Protein AF-A0A858B9Y3-F1 (afdb_monomer)

Sequence (132 aa):
GQETDNDQQIGRKLWGLVVCHHTNPRFVPFPLRYACEFLMQVFGVQVNREVELAAQTTEKHILQTQTVLCDMLLRDAPVAIVTQSPNVMDLVKCDGAALYYRKNFWLLGVTPTEAQIKDITEWLLEYHGEST

Structure (mmCIF, N/CA/C/O backbone):
data_AF-A0A858B9Y3-F1
#
_entry.id   AF-A0A858B9Y3-F1
#
loop_
_atom_site.group_PDB
_atom_site.id
_atom_site.type_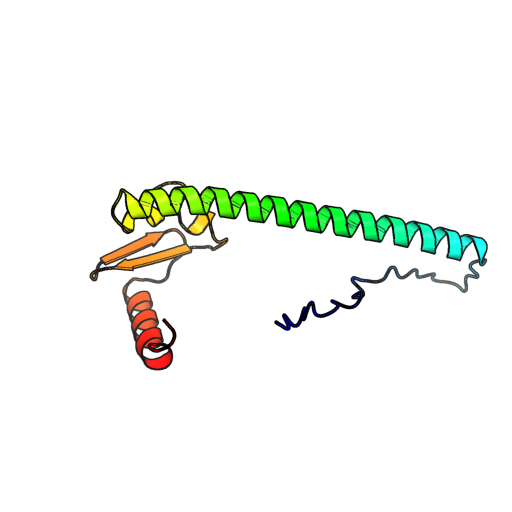symbol
_atom_site.label_atom_id
_atom_site.label_alt_id
_atom_site.label_comp_id
_atom_site.label_asym_id
_atom_site.label_entity_id
_atom_site.label_seq_id
_atom_site.pdbx_PDB_ins_code
_atom_site.Cartn_x
_atom_site.Cartn_y
_atom_site.Cartn_z
_atom_site.occupancy
_atom_site.B_iso_or_equiv
_atom_site.auth_seq_id
_atom_site.auth_comp_id
_atom_site.auth_asym_id
_atom_site.auth_atom_id
_atom_site.pdbx_PDB_model_num
ATOM 1 N N . GLY A 1 1 ? 31.929 -8.397 24.838 1.00 37.22 1 GLY A N 1
ATOM 2 C CA .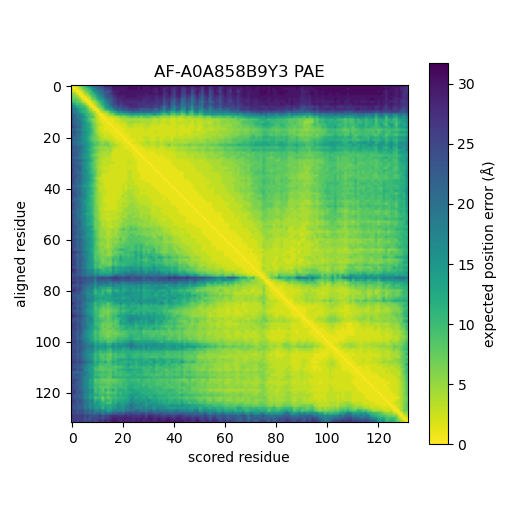 GLY A 1 1 ? 31.217 -7.432 23.989 1.00 37.22 1 GLY A CA 1
ATOM 3 C C . GLY A 1 1 ? 31.367 -7.883 22.563 1.00 37.22 1 GLY A C 1
ATOM 4 O O . GLY A 1 1 ? 32.445 -7.735 22.012 1.00 37.22 1 GLY A O 1
ATOM 5 N N . GLN A 1 2 ? 30.338 -8.526 22.029 1.00 34.31 2 GLN A N 1
ATOM 6 C CA . GLN A 1 2 ? 30.224 -8.890 20.621 1.00 34.31 2 GLN A CA 1
ATOM 7 C C . GLN A 1 2 ? 28.751 -8.672 20.289 1.00 34.31 2 GLN A C 1
ATOM 9 O O . GLN A 1 2 ? 27.923 -9.554 20.492 1.00 34.31 2 GLN A O 1
ATOM 14 N N . GLU A 1 3 ? 28.424 -7.441 19.909 1.00 36.06 3 GLU A N 1
ATOM 15 C CA . GLU A 1 3 ? 27.182 -7.160 19.200 1.00 36.06 3 GLU A CA 1
ATOM 16 C C . GLU A 1 3 ? 27.372 -7.716 17.793 1.00 36.06 3 GLU A C 1
ATOM 18 O O . GLU A 1 3 ? 28.194 -7.241 17.010 1.00 36.06 3 GLU A O 1
ATOM 23 N N . THR A 1 4 ? 26.687 -8.819 17.520 1.00 38.31 4 THR A N 1
ATOM 24 C CA . THR A 1 4 ? 26.479 -9.316 16.169 1.00 38.31 4 THR A CA 1
ATOM 25 C C . THR A 1 4 ? 25.584 -8.312 15.460 1.00 38.31 4 THR A C 1
ATOM 27 O O . THR A 1 4 ? 24.366 -8.338 15.635 1.00 38.31 4 THR A O 1
ATOM 30 N N . ASP A 1 5 ? 26.208 -7.419 14.701 1.00 39.22 5 ASP A N 1
ATOM 31 C CA . ASP A 1 5 ? 25.564 -6.625 13.664 1.00 39.22 5 ASP A CA 1
ATOM 32 C C . ASP A 1 5 ? 25.056 -7.598 12.592 1.00 39.22 5 ASP A C 1
ATOM 34 O O . ASP A 1 5 ? 25.776 -8.025 11.690 1.00 39.22 5 ASP A O 1
ATOM 38 N N . ASN A 1 6 ? 23.839 -8.091 12.811 1.00 40.75 6 ASN A N 1
ATOM 39 C CA . ASN A 1 6 ? 23.121 -8.972 11.905 1.00 40.75 6 ASN A CA 1
ATOM 40 C C . ASN A 1 6 ? 22.161 -8.126 11.064 1.00 40.75 6 ASN A C 1
ATOM 42 O O . ASN A 1 6 ? 20.983 -8.465 10.935 1.00 40.75 6 ASN A O 1
ATOM 46 N N . ASP A 1 7 ? 22.666 -7.023 10.506 1.00 44.84 7 ASP A N 1
ATOM 47 C CA . ASP A 1 7 ? 22.052 -6.366 9.362 1.00 44.84 7 ASP A CA 1
ATOM 48 C C . ASP A 1 7 ? 22.116 -7.361 8.200 1.00 44.84 7 ASP A C 1
ATOM 50 O O . ASP A 1 7 ? 23.083 -7.456 7.440 1.00 44.84 7 ASP A O 1
ATOM 54 N N . GLN A 1 8 ? 21.074 -8.193 8.117 1.00 47.94 8 GLN A N 1
ATOM 55 C CA . GLN A 1 8 ? 20.768 -8.990 6.946 1.00 47.94 8 GLN A CA 1
ATOM 56 C C . GLN A 1 8 ? 20.889 -8.067 5.745 1.00 47.94 8 GLN A C 1
ATOM 58 O O . GLN A 1 8 ? 20.058 -7.187 5.537 1.00 47.94 8 GLN A O 1
ATOM 63 N N . GLN A 1 9 ? 21.941 -8.277 4.963 1.00 49.47 9 GLN A N 1
ATOM 64 C CA . GLN A 1 9 ? 22.157 -7.631 3.688 1.00 49.47 9 GLN A CA 1
ATOM 65 C C . GLN A 1 9 ? 20.915 -7.905 2.836 1.00 49.47 9 GLN A C 1
ATOM 67 O O . GLN A 1 9 ? 20.788 -8.975 2.236 1.00 49.47 9 GLN A O 1
ATOM 72 N N . ILE A 1 10 ? 19.951 -6.977 2.844 1.00 61.69 10 ILE A N 1
ATOM 73 C CA . ILE A 1 10 ? 18.752 -7.043 2.014 1.00 61.69 10 ILE A CA 1
ATOM 74 C C . ILE A 1 10 ? 19.279 -6.953 0.588 1.00 61.69 10 ILE A C 1
ATOM 76 O O . ILE A 1 10 ? 19.562 -5.876 0.067 1.00 61.69 10 ILE A O 1
ATOM 80 N N . GLY A 1 11 ? 19.519 -8.119 -0.012 1.00 62.78 11 GLY A N 1
ATOM 81 C CA . GLY A 1 11 ? 20.065 -8.225 -1.351 1.00 62.78 11 GLY A CA 1
ATOM 82 C C . GLY A 1 11 ? 19.212 -7.408 -2.310 1.00 62.78 11 GLY A C 1
ATOM 83 O O . GLY A 1 11 ? 17.992 -7.333 -2.163 1.00 62.78 11 GLY A O 1
ATOM 84 N N . ARG A 1 12 ? 19.859 -6.778 -3.290 1.00 78.44 12 ARG A N 1
ATOM 85 C CA . ARG A 1 12 ? 19.190 -5.975 -4.314 1.00 78.44 12 ARG A CA 1
ATOM 86 C C . ARG A 1 12 ? 18.088 -6.819 -4.971 1.00 78.44 12 ARG A C 1
ATOM 88 O O . ARG A 1 12 ? 18.387 -7.767 -5.694 1.00 78.44 12 ARG A O 1
ATOM 95 N N . LYS A 1 13 ? 16.820 -6.503 -4.695 1.00 86.38 13 LYS A N 1
ATOM 96 C CA . LYS A 1 13 ? 15.666 -7.213 -5.265 1.00 86.38 13 LYS A CA 1
ATOM 97 C C . LYS A 1 13 ? 15.279 -6.587 -6.602 1.00 86.38 13 LYS A C 1
ATOM 99 O O . LYS A 1 13 ? 15.286 -5.367 -6.752 1.00 86.38 13 LYS A O 1
ATOM 104 N N . LEU A 1 14 ? 14.938 -7.428 -7.575 1.00 89.38 14 LEU A N 1
ATOM 105 C CA . LEU A 1 14 ? 14.369 -6.983 -8.844 1.00 89.38 14 LEU A CA 1
ATOM 106 C C . LEU A 1 14 ? 12.941 -6.479 -8.597 1.00 89.38 14 LEU A C 1
ATOM 108 O O . LEU A 1 14 ? 12.076 -7.270 -8.233 1.00 89.38 14 LEU A O 1
ATOM 112 N N . TRP A 1 15 ? 12.703 -5.181 -8.798 1.00 90.19 15 TRP A N 1
ATOM 113 C CA . TRP A 1 15 ? 11.365 -4.588 -8.673 1.00 90.19 15 TRP A CA 1
ATOM 114 C C . TRP A 1 15 ? 10.466 -4.928 -9.869 1.00 90.19 15 TRP A C 1
ATOM 116 O O . TRP A 1 15 ? 9.294 -5.249 -9.703 1.00 90.19 15 TRP A O 1
ATOM 126 N N . GLY A 1 16 ? 11.025 -4.892 -11.081 1.00 91.50 16 GLY A N 1
ATOM 127 C CA . GLY A 1 16 ? 10.290 -5.133 -12.317 1.00 91.50 16 GLY A CA 1
ATOM 128 C C . GLY A 1 16 ? 11.180 -5.041 -13.554 1.00 91.50 16 GLY A C 1
ATOM 129 O O . GLY A 1 16 ? 12.382 -4.792 -13.452 1.00 91.50 16 GLY A O 1
ATOM 130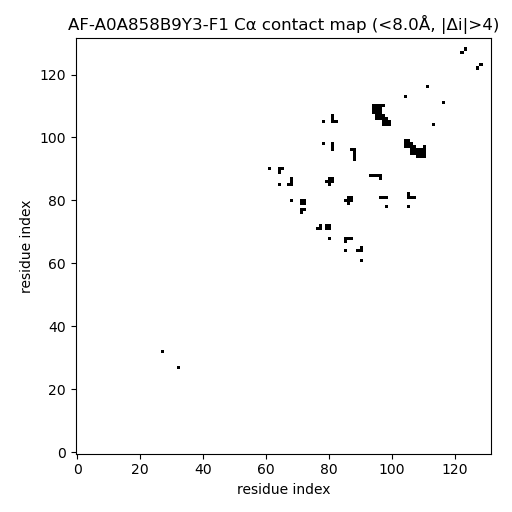 N N . LEU A 1 17 ? 10.582 -5.249 -14.729 1.00 94.56 17 LEU A N 1
ATOM 131 C CA . LEU A 1 17 ? 11.261 -5.231 -16.026 1.00 94.56 17 LEU A CA 1
ATOM 132 C C . LEU A 1 17 ? 10.549 -4.287 -16.995 1.00 94.56 17 LEU A C 1
ATOM 134 O O . LEU A 1 17 ? 9.322 -4.212 -17.010 1.00 94.56 17 LEU A O 1
ATOM 138 N N . VAL A 1 18 ? 11.325 -3.636 -17.862 1.00 94.56 18 VAL A N 1
ATOM 139 C CA . VAL A 1 18 ? 10.802 -2.964 -19.056 1.00 94.56 18 VAL A CA 1
ATOM 140 C C . VAL A 1 18 ? 11.038 -3.873 -20.252 1.00 94.56 18 VAL A C 1
ATOM 142 O O . VAL A 1 18 ? 12.179 -4.206 -20.573 1.00 94.56 18 VAL A O 1
ATOM 145 N N . VAL A 1 19 ? 9.950 -4.295 -20.895 1.00 95.81 19 VAL A N 1
AT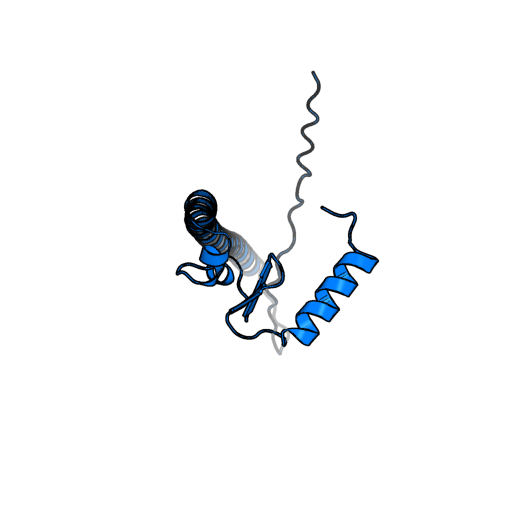OM 146 C CA . VAL A 1 19 ? 9.980 -5.251 -22.005 1.00 95.81 19 VAL A CA 1
ATOM 147 C C . VAL A 1 19 ? 9.483 -4.566 -23.272 1.00 95.81 19 VAL A C 1
ATOM 149 O O . VAL A 1 19 ? 8.371 -4.046 -23.320 1.00 95.81 19 VAL A O 1
ATOM 152 N N . CYS A 1 20 ? 10.317 -4.568 -24.310 1.00 95.31 20 CYS A N 1
ATOM 153 C CA . CYS A 1 20 ? 10.017 -3.934 -25.591 1.00 95.31 20 CYS A CA 1
ATOM 154 C C . CYS A 1 20 ? 9.687 -4.998 -26.642 1.00 95.31 20 CYS A C 1
ATOM 156 O O . CYS A 1 20 ? 10.464 -5.928 -26.847 1.00 95.31 20 CYS A O 1
ATOM 158 N N . HIS A 1 21 ? 8.555 -4.845 -27.330 1.00 96.50 21 HIS A N 1
ATOM 159 C CA . HIS A 1 21 ? 8.096 -5.765 -28.372 1.00 96.50 21 HIS A CA 1
ATOM 160 C C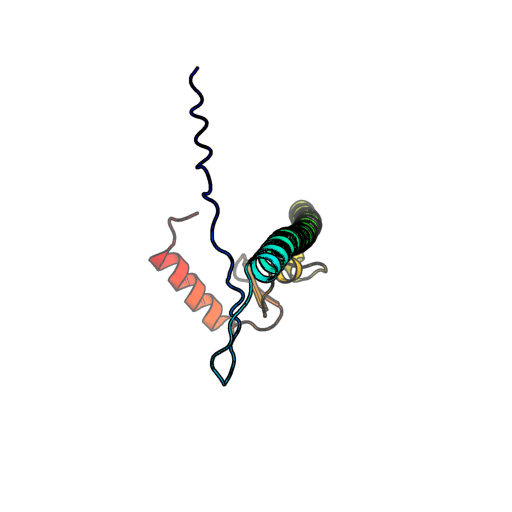 . HIS A 1 21 ? 8.061 -5.053 -29.728 1.00 96.50 21 HIS A C 1
ATOM 162 O O . HIS A 1 21 ? 7.789 -3.855 -29.810 1.00 96.50 21 HIS A O 1
ATOM 168 N N . HIS A 1 22 ? 8.323 -5.796 -30.804 1.00 97.38 22 HIS A N 1
ATOM 169 C CA . HIS A 1 22 ? 8.177 -5.311 -32.173 1.00 97.38 22 HIS A CA 1
ATOM 170 C C . HIS A 1 22 ? 7.542 -6.404 -33.036 1.00 97.38 22 HIS A C 1
ATOM 172 O O . HIS A 1 22 ? 7.902 -7.571 -32.913 1.00 97.38 22 HIS A O 1
ATOM 178 N N . THR A 1 23 ? 6.597 -6.036 -33.901 1.00 97.62 23 THR A N 1
ATOM 179 C CA . THR A 1 23 ? 5.825 -6.989 -34.723 1.00 97.62 23 THR A CA 1
ATOM 180 C C . THR A 1 23 ? 6.640 -7.638 -35.843 1.00 97.62 23 THR A C 1
ATOM 182 O O . THR A 1 23 ? 6.257 -8.685 -36.346 1.00 97.62 23 THR A O 1
ATOM 185 N N . ASN A 1 24 ? 7.781 -7.043 -36.200 1.00 97.56 24 ASN A N 1
ATOM 186 C CA . ASN A 1 24 ? 8.731 -7.543 -37.197 1.00 97.56 24 ASN A CA 1
ATOM 187 C C . ASN A 1 24 ? 10.142 -7.666 -36.594 1.00 97.56 24 ASN A C 1
ATOM 189 O O . ASN A 1 24 ? 10.433 -6.938 -35.636 1.00 97.56 24 ASN A O 1
ATOM 193 N N . PRO A 1 25 ? 11.047 -8.486 -37.171 1.00 97.19 25 PRO A N 1
ATOM 194 C CA . PRO A 1 25 ? 12.442 -8.551 -36.740 1.00 97.19 25 PRO A CA 1
ATOM 195 C C . PRO A 1 25 ? 13.075 -7.156 -36.679 1.00 97.19 25 PRO A C 1
ATOM 197 O O . PRO A 1 25 ? 13.064 -6.414 -37.662 1.00 97.19 25 PRO A O 1
ATOM 200 N N . ARG A 1 26 ? 13.609 -6.786 -35.511 1.00 97.06 26 ARG A N 1
ATOM 201 C CA . ARG A 1 26 ? 14.205 -5.468 -35.275 1.00 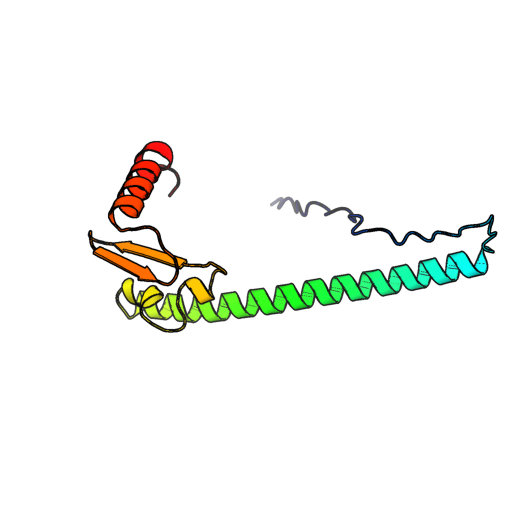97.06 26 ARG A CA 1
ATOM 202 C C . ARG A 1 26 ? 15.542 -5.603 -34.567 1.00 97.06 26 ARG A C 1
ATOM 204 O O . ARG A 1 26 ? 15.609 -6.050 -33.426 1.00 97.06 26 ARG A O 1
ATOM 211 N N . PHE A 1 27 ? 16.599 -5.160 -35.238 1.00 97.44 27 PHE A N 1
ATOM 212 C CA . PHE A 1 27 ? 17.916 -5.030 -34.631 1.00 97.44 27 PHE A CA 1
ATOM 213 C C . PHE A 1 27 ? 18.015 -3.714 -33.847 1.00 97.44 27 PHE A C 1
ATOM 215 O O . PHE A 1 27 ? 17.644 -2.655 -34.355 1.00 97.44 27 PHE A O 1
ATOM 222 N N . VAL A 1 28 ? 18.527 -3.776 -32.615 1.00 97.25 28 VAL A N 1
ATOM 223 C CA . VAL A 1 28 ? 18.763 -2.604 -31.759 1.00 97.25 28 VAL A CA 1
ATOM 224 C C . VAL A 1 28 ? 20.271 -2.476 -31.512 1.00 97.25 28 VAL A C 1
ATOM 226 O O . VAL A 1 28 ? 20.835 -3.298 -30.780 1.00 97.25 28 VAL A O 1
ATOM 229 N N . PRO A 1 29 ? 20.946 -1.470 -32.104 1.00 98.12 29 PRO A N 1
ATOM 230 C CA . PRO A 1 29 ? 22.381 -1.271 -31.928 1.00 98.12 29 PRO A CA 1
ATOM 231 C C . PRO A 1 29 ? 22.775 -1.100 -30.458 1.00 98.12 29 PRO A C 1
ATOM 233 O O . PRO A 1 29 ? 22.025 -0.536 -29.660 1.00 98.12 29 PRO A O 1
ATOM 236 N N . PHE A 1 30 ? 23.981 -1.549 -30.103 1.00 97.88 30 PHE A N 1
ATOM 237 C CA . PHE A 1 30 ? 24.492 -1.473 -28.731 1.00 97.88 30 PHE A CA 1
ATOM 238 C C . PHE A 1 30 ? 24.421 -0.065 -28.106 1.00 97.88 30 PHE A C 1
ATOM 240 O O . PHE A 1 30 ? 23.918 0.020 -26.987 1.00 97.88 30 PHE A O 1
ATOM 247 N N . PRO A 1 31 ? 24.804 1.035 -28.795 1.00 98.38 31 PRO A N 1
ATOM 248 C CA . PRO A 1 31 ? 24.719 2.372 -28.202 1.00 98.38 31 PRO A CA 1
ATOM 249 C C . PRO A 1 31 ? 23.307 2.740 -27.733 1.00 98.38 31 PRO A C 1
ATOM 251 O O . PRO A 1 31 ? 23.143 3.366 -26.690 1.00 98.38 31 PRO A O 1
ATOM 254 N N . LEU A 1 32 ? 22.279 2.295 -28.465 1.00 97.69 32 LEU A N 1
ATOM 255 C CA . LEU A 1 32 ? 20.890 2.544 -28.094 1.00 97.69 32 LEU A CA 1
ATOM 256 C C . LEU A 1 32 ? 20.468 1.695 -26.887 1.00 97.69 32 LEU A C 1
ATOM 258 O O . LEU A 1 32 ? 19.815 2.208 -25.986 1.00 97.69 32 LEU A O 1
ATOM 262 N N . ARG A 1 33 ? 20.888 0.422 -26.825 1.00 97.56 33 ARG A N 1
ATOM 263 C CA . ARG A 1 33 ? 20.633 -0.440 -25.655 1.00 97.56 33 ARG A CA 1
ATOM 264 C C . ARG A 1 33 ? 21.283 0.114 -24.386 1.00 97.56 33 ARG A C 1
ATOM 266 O O . ARG A 1 33 ? 20.647 0.102 -23.339 1.00 97.56 33 ARG A O 1
ATOM 273 N N . TYR A 1 34 ? 22.500 0.642 -24.498 1.00 97.56 34 TYR A N 1
ATOM 274 C CA . TYR A 1 34 ? 23.214 1.257 -23.379 1.00 97.56 34 TYR A CA 1
ATOM 275 C C . TYR A 1 34 ? 22.537 2.549 -22.899 1.00 97.56 34 TYR A C 1
ATOM 277 O O . TYR A 1 34 ? 22.358 2.753 -21.701 1.00 97.56 34 TYR A O 1
ATOM 285 N N . ALA A 1 35 ? 22.072 3.394 -23.825 1.00 98.00 35 ALA A N 1
ATOM 286 C CA . ALA A 1 35 ? 21.281 4.572 -23.470 1.00 98.00 35 ALA A CA 1
ATOM 287 C C . ALA A 1 35 ? 19.975 4.190 -22.746 1.00 98.00 35 ALA A C 1
ATOM 289 O O . ALA A 1 35 ? 19.613 4.821 -21.753 1.00 98.00 35 ALA A O 1
ATOM 290 N N . CYS A 1 36 ? 19.290 3.132 -23.201 1.00 97.38 36 CYS A N 1
ATOM 291 C CA . CYS A 1 36 ? 18.118 2.597 -22.509 1.00 97.38 36 CYS A CA 1
ATOM 292 C C . CYS A 1 36 ? 18.466 2.077 -21.109 1.00 97.38 36 CYS A C 1
ATOM 294 O O . CYS A 1 36 ? 17.733 2.366 -20.171 1.00 97.38 36 CYS A O 1
ATOM 296 N N . GLU A 1 37 ? 19.574 1.353 -20.944 1.00 96.12 37 GLU A N 1
ATOM 297 C CA . GLU A 1 37 ? 20.027 0.878 -19.632 1.00 96.12 37 GLU A CA 1
ATOM 298 C C . GLU A 1 37 ? 20.238 2.041 -18.657 1.00 96.12 37 GLU A C 1
ATOM 300 O O . GLU A 1 37 ? 19.699 2.017 -17.551 1.00 96.12 37 GLU A O 1
ATOM 305 N N . PHE A 1 38 ? 20.950 3.089 -19.080 1.00 96.62 38 PHE A N 1
ATOM 306 C CA . PHE A 1 38 ? 21.163 4.277 -18.254 1.00 96.62 38 PHE A CA 1
ATOM 307 C C . PHE A 1 38 ? 19.838 4.945 -17.862 1.00 96.62 38 PHE A C 1
ATOM 309 O O . PHE A 1 38 ? 19.618 5.262 -16.692 1.00 96.62 38 PHE A O 1
ATOM 316 N N . LEU A 1 39 ? 18.915 5.093 -18.817 1.00 96.94 39 LEU A N 1
ATOM 317 C CA . LEU A 1 39 ? 17.579 5.620 -18.542 1.00 96.94 39 LEU A CA 1
ATOM 318 C C . LEU A 1 39 ? 16.844 4.774 -17.489 1.00 96.94 39 LEU A C 1
ATOM 320 O O . LEU A 1 39 ? 16.214 5.330 -16.592 1.00 96.94 39 LEU A O 1
ATOM 324 N N . MET A 1 40 ? 16.943 3.444 -17.567 1.00 95.44 40 MET A N 1
ATOM 325 C CA . MET A 1 40 ? 16.310 2.537 -16.604 1.00 95.44 40 MET A CA 1
ATOM 326 C C . MET A 1 40 ? 16.942 2.618 -15.213 1.00 95.44 40 MET A C 1
ATOM 328 O O . MET A 1 40 ? 16.228 2.513 -14.217 1.00 95.44 40 MET A O 1
ATOM 332 N N . GLN A 1 41 ? 18.253 2.852 -15.119 1.00 93.56 41 GLN A N 1
ATOM 333 C CA . GLN A 1 41 ? 18.918 3.086 -13.835 1.00 93.56 41 GLN A CA 1
ATOM 334 C C . GLN A 1 41 ? 18.387 4.359 -13.165 1.00 93.56 41 GLN A C 1
ATOM 336 O O . GLN A 1 41 ? 18.007 4.319 -11.995 1.00 93.56 41 GLN A O 1
ATOM 341 N N . VAL A 1 42 ? 18.296 5.466 -13.911 1.00 95.88 42 VAL A N 1
ATOM 342 C CA . VAL A 1 42 ? 17.742 6.733 -13.402 1.00 95.88 42 VAL A CA 1
ATOM 343 C C . VAL A 1 42 ? 16.271 6.569 -13.017 1.00 95.88 42 VAL A C 1
ATOM 345 O O . VAL A 1 42 ? 15.864 7.016 -11.947 1.00 95.88 42 VAL A O 1
ATOM 348 N N . PHE A 1 43 ? 15.484 5.888 -13.851 1.00 94.19 43 PHE A N 1
ATOM 349 C CA . PHE A 1 43 ? 14.083 5.591 -13.563 1.00 94.19 43 PHE A CA 1
ATOM 350 C C . PHE A 1 43 ? 13.920 4.807 -12.253 1.00 94.19 43 PHE A C 1
ATOM 352 O O . PHE A 1 43 ? 13.114 5.196 -11.413 1.00 94.19 43 PHE A O 1
ATOM 359 N N . GLY A 1 44 ? 14.724 3.761 -12.036 1.00 93.38 44 GLY A N 1
ATOM 360 C CA . GLY A 1 44 ? 14.683 2.972 -10.804 1.00 93.38 44 GLY A CA 1
ATOM 361 C C . GLY A 1 44 ? 14.967 3.800 -9.547 1.00 93.38 44 GLY A C 1
ATOM 362 O O . GLY A 1 44 ? 14.293 3.626 -8.536 1.00 93.38 44 GLY A O 1
ATOM 363 N N . VAL A 1 45 ? 15.910 4.748 -9.618 1.00 93.50 45 VAL A N 1
ATOM 364 C CA . VAL A 1 45 ? 16.184 5.680 -8.509 1.00 93.50 45 VAL A CA 1
ATOM 365 C C . VAL A 1 45 ? 14.976 6.571 -8.222 1.00 93.50 45 VAL A C 1
ATOM 367 O O . VAL A 1 45 ? 14.620 6.750 -7.060 1.00 93.50 45 VAL A O 1
ATOM 370 N N . GLN A 1 46 ? 14.326 7.109 -9.258 1.00 95.06 46 GLN A N 1
ATOM 371 C CA . GLN A 1 46 ? 13.147 7.962 -9.074 1.00 95.06 46 GLN A CA 1
ATOM 372 C C . GLN A 1 46 ? 11.964 7.185 -8.489 1.00 95.06 46 GLN A C 1
ATOM 374 O O . GLN A 1 46 ? 11.327 7.667 -7.561 1.00 95.06 46 GLN A O 1
ATOM 379 N N . VAL A 1 47 ? 11.708 5.963 -8.966 1.00 94.00 47 VAL A N 1
ATOM 380 C CA . VAL A 1 47 ? 10.654 5.101 -8.407 1.00 94.00 47 VAL A CA 1
ATOM 381 C C . VAL A 1 47 ? 10.909 4.810 -6.930 1.00 94.00 47 VAL A C 1
ATOM 383 O O . VAL A 1 47 ? 9.998 4.968 -6.123 1.00 94.00 47 VAL A O 1
ATOM 386 N N . ASN A 1 48 ? 12.138 4.438 -6.558 1.00 92.38 48 ASN A N 1
ATOM 387 C CA . ASN A 1 48 ? 12.478 4.198 -5.153 1.00 92.38 48 ASN A CA 1
ATOM 388 C C . ASN A 1 48 ? 12.229 5.440 -4.294 1.00 92.38 48 ASN A C 1
ATOM 390 O O . ASN A 1 48 ? 11.616 5.332 -3.237 1.00 92.38 48 ASN A O 1
ATOM 394 N N . ARG A 1 49 ? 12.628 6.622 -4.778 1.00 93.88 49 ARG A N 1
ATOM 395 C CA . ARG A 1 49 ? 12.393 7.885 -4.075 1.00 93.88 49 ARG A CA 1
ATOM 396 C C . ARG A 1 49 ? 10.905 8.159 -3.859 1.00 93.88 49 ARG A C 1
ATOM 398 O O . ARG A 1 49 ? 10.519 8.547 -2.764 1.00 93.88 49 ARG A O 1
ATOM 405 N N . GLU A 1 50 ? 10.073 7.970 -4.879 1.00 95.38 50 GLU A N 1
ATOM 406 C CA . GLU A 1 50 ? 8.622 8.162 -4.758 1.00 95.38 50 GLU A CA 1
ATOM 407 C C . GLU A 1 50 ? 8.000 7.176 -3.757 1.00 95.38 50 GLU A C 1
ATOM 409 O O . GLU A 1 50 ? 7.175 7.564 -2.930 1.00 95.38 50 GLU A O 1
ATOM 414 N N . VAL A 1 51 ? 8.438 5.912 -3.775 1.00 93.50 51 VAL A N 1
ATOM 415 C CA . VAL A 1 51 ? 7.994 4.894 -2.809 1.00 93.50 51 VAL A CA 1
ATOM 416 C C . VAL A 1 51 ? 8.403 5.271 -1.381 1.00 93.50 51 VAL A C 1
ATOM 418 O O . VAL A 1 51 ? 7.575 5.204 -0.473 1.00 93.50 51 VAL A O 1
ATOM 421 N N . GLU A 1 52 ? 9.645 5.711 -1.176 1.00 94.75 52 GLU A N 1
ATOM 422 C CA . GLU A 1 52 ? 10.147 6.168 0.125 1.00 94.75 52 GLU A CA 1
ATOM 423 C C . GLU A 1 52 ? 9.392 7.404 0.631 1.00 94.75 52 GLU A C 1
ATOM 425 O O . GLU A 1 52 ? 8.994 7.449 1.794 1.00 94.75 52 GLU A O 1
ATOM 430 N N . LEU A 1 53 ? 9.125 8.386 -0.234 1.00 96.38 53 LEU A N 1
ATOM 431 C CA . LEU A 1 53 ? 8.353 9.581 0.125 1.00 96.38 53 LEU A CA 1
ATOM 432 C C . LEU A 1 53 ? 6.904 9.241 0.502 1.00 96.38 53 LEU A C 1
ATOM 434 O O . LEU A 1 53 ? 6.365 9.796 1.467 1.00 96.38 53 LEU A O 1
ATOM 438 N N . ALA A 1 54 ? 6.269 8.316 -0.221 1.00 95.12 54 ALA A N 1
ATOM 439 C CA . ALA A 1 54 ? 4.929 7.837 0.105 1.00 95.12 54 ALA A CA 1
ATOM 440 C C . ALA A 1 54 ? 4.902 7.100 1.457 1.00 95.12 54 ALA A C 1
ATOM 442 O O . ALA A 1 54 ? 3.992 7.321 2.266 1.00 95.12 54 ALA A O 1
ATOM 443 N N . ALA A 1 55 ? 5.918 6.274 1.730 1.00 94.44 55 ALA A N 1
ATOM 444 C CA . ALA A 1 55 ? 6.080 5.592 3.011 1.00 94.44 55 ALA A CA 1
ATOM 445 C C . ALA A 1 55 ? 6.290 6.594 4.156 1.00 94.44 55 ALA A C 1
ATOM 447 O O . ALA A 1 55 ? 5.553 6.548 5.137 1.00 94.44 55 ALA A O 1
ATOM 448 N N . GLN A 1 56 ? 7.194 7.564 3.988 1.00 95.38 56 GLN A N 1
ATOM 449 C CA . GLN A 1 56 ? 7.462 8.613 4.976 1.00 95.38 56 GLN A CA 1
ATOM 450 C C . GLN A 1 56 ? 6.214 9.452 5.281 1.00 95.38 56 GLN A C 1
ATOM 452 O O . GLN A 1 56 ? 5.941 9.785 6.434 1.00 95.38 56 GLN A O 1
ATOM 457 N N . THR A 1 57 ? 5.433 9.798 4.255 1.00 93.69 57 THR A N 1
ATOM 458 C CA . THR A 1 57 ? 4.181 10.550 4.432 1.00 93.69 57 THR A CA 1
ATOM 459 C C . THR A 1 57 ? 3.172 9.748 5.250 1.00 93.69 57 THR A C 1
ATOM 461 O O . THR A 1 57 ? 2.537 10.289 6.157 1.00 93.69 57 THR A O 1
ATOM 464 N N . THR A 1 58 ? 3.060 8.451 4.962 1.00 91.81 58 THR A N 1
ATOM 465 C CA . THR A 1 58 ? 2.179 7.531 5.691 1.00 91.81 58 THR A CA 1
ATOM 466 C C . THR A 1 58 ? 2.630 7.365 7.142 1.00 91.81 58 THR A C 1
ATOM 468 O O . THR A 1 58 ? 1.815 7.494 8.050 1.00 91.81 58 THR A O 1
ATOM 471 N N . GLU A 1 59 ? 3.924 7.153 7.382 1.00 93.62 59 GLU A N 1
ATOM 472 C CA . GLU A 1 59 ? 4.502 7.023 8.723 1.00 93.62 59 GLU A CA 1
ATOM 473 C C . GLU A 1 59 ? 4.288 8.291 9.556 1.00 93.62 59 GLU A C 1
ATOM 475 O O . GLU A 1 59 ? 3.835 8.222 10.697 1.00 93.62 59 GLU A O 1
ATOM 480 N N . LYS A 1 60 ? 4.523 9.469 8.967 1.00 93.19 60 LYS A N 1
ATOM 481 C CA . LYS A 1 60 ? 4.272 10.749 9.636 1.00 93.19 60 LYS A CA 1
ATOM 482 C C . LYS A 1 60 ? 2.802 10.907 10.023 1.00 93.19 60 LYS A C 1
ATOM 484 O O . LYS A 1 60 ? 2.523 11.359 11.132 1.00 93.19 60 LYS A O 1
ATOM 489 N N . HIS A 1 61 ? 1.880 10.546 9.131 1.00 90.62 61 HIS A N 1
ATOM 490 C CA . HIS A 1 61 ? 0.447 10.574 9.423 1.00 90.62 61 HIS A CA 1
ATOM 491 C C . HIS A 1 61 ? 0.098 9.633 10.585 1.00 90.62 61 HIS A C 1
ATOM 493 O O . HIS A 1 61 ? -0.559 10.051 11.535 1.00 90.62 61 HIS A O 1
ATOM 499 N N . ILE A 1 62 ? 0.603 8.395 10.554 1.00 92.62 62 ILE A N 1
ATOM 500 C CA . ILE A 1 62 ? 0.414 7.405 11.623 1.00 92.62 62 ILE A CA 1
ATOM 501 C C . ILE A 1 62 ? 0.925 7.944 12.963 1.00 92.62 62 ILE A C 1
ATOM 503 O O . ILE A 1 62 ? 0.181 7.924 13.939 1.00 92.62 62 ILE A O 1
ATOM 507 N N . LEU A 1 63 ? 2.149 8.480 13.016 1.00 93.44 63 LEU A N 1
ATOM 508 C CA . LEU A 1 63 ? 2.738 9.021 14.246 1.00 93.44 63 LEU A CA 1
ATOM 509 C C . LEU A 1 63 ? 1.931 10.198 14.812 1.00 93.44 63 LEU A C 1
ATOM 511 O O . LEU A 1 63 ? 1.741 10.296 16.027 1.00 93.44 63 LEU A O 1
ATOM 515 N N . GLN A 1 64 ? 1.436 11.087 13.946 1.00 92.06 64 GLN A N 1
ATOM 516 C CA . GLN A 1 64 ? 0.592 12.212 14.355 1.00 92.06 64 GLN A CA 1
ATOM 517 C C . GLN A 1 64 ? -0.733 11.727 14.950 1.00 92.06 64 GLN A C 1
ATOM 519 O O . GLN A 1 64 ? -1.082 12.129 16.061 1.00 92.06 64 GLN A O 1
ATOM 524 N N . THR A 1 65 ? -1.431 10.825 14.258 1.00 91.38 65 THR A N 1
ATOM 525 C CA . THR A 1 65 ? -2.696 10.255 14.736 1.00 91.38 65 THR A CA 1
ATOM 526 C C . THR A 1 65 ? -2.494 9.463 16.026 1.00 91.38 65 THR A C 1
ATOM 528 O O . THR A 1 65 ? -3.232 9.666 16.987 1.00 91.38 65 THR A O 1
ATOM 531 N N . GLN A 1 66 ? -1.456 8.626 16.105 1.00 90.81 66 GLN A N 1
ATOM 532 C CA . GLN A 1 66 ? -1.133 7.855 17.304 1.00 90.81 66 GLN A CA 1
ATOM 533 C C . GLN A 1 66 ? -0.865 8.764 18.507 1.00 90.81 66 GLN A C 1
ATOM 535 O O . GLN A 1 66 ? -1.361 8.484 19.593 1.00 90.81 66 GLN A O 1
ATOM 540 N N . THR A 1 67 ? -0.140 9.871 18.322 1.00 91.56 67 THR A N 1
ATOM 541 C CA . THR A 1 67 ? 0.121 10.836 19.403 1.00 91.56 67 THR A CA 1
ATOM 542 C C . THR A 1 67 ? -1.182 11.395 19.977 1.00 91.56 67 THR A C 1
ATOM 544 O O . THR A 1 67 ? -1.348 11.441 21.195 1.00 91.56 67 THR A O 1
ATOM 547 N N . VAL A 1 68 ? -2.126 11.774 19.110 1.00 88.00 68 VAL A N 1
ATOM 548 C CA . VAL A 1 68 ? -3.436 12.294 19.528 1.00 88.00 68 VAL A CA 1
ATOM 549 C C . VAL A 1 68 ? -4.263 11.215 20.229 1.00 88.00 68 VAL A C 1
ATOM 551 O O . VAL A 1 68 ? -4.799 11.464 21.306 1.00 88.00 68 VAL A O 1
ATOM 554 N N . LEU A 1 69 ? -4.324 10.002 19.672 1.00 87.12 69 LEU A N 1
ATOM 555 C CA . LEU A 1 69 ? -5.074 8.893 20.269 1.00 87.12 69 LEU A CA 1
ATOM 556 C C . LEU A 1 69 ? -4.488 8.455 21.621 1.00 87.12 69 LEU A C 1
ATOM 558 O O . LEU A 1 69 ? -5.241 8.157 22.545 1.00 87.12 69 LEU A O 1
ATOM 562 N N . CYS A 1 70 ? -3.161 8.451 21.773 1.00 88.38 70 CYS A N 1
ATOM 563 C CA . CYS A 1 70 ? -2.506 8.189 23.054 1.00 88.38 70 CYS A CA 1
ATOM 564 C C . CYS A 1 70 ? -2.845 9.264 24.095 1.00 88.38 70 CYS A C 1
ATOM 566 O O . CYS A 1 70 ? -3.117 8.920 25.242 1.00 88.38 70 CYS A O 1
ATOM 568 N N . ASP A 1 71 ? -2.876 10.545 23.713 1.00 88.19 71 ASP A N 1
ATOM 569 C CA . ASP A 1 71 ? -3.286 11.625 24.620 1.00 88.19 71 ASP A CA 1
ATOM 570 C C . ASP A 1 71 ? -4.760 11.480 25.041 1.00 88.19 71 ASP A C 1
ATOM 572 O O . ASP A 1 71 ? -5.067 11.585 26.229 1.00 88.19 71 ASP A O 1
ATOM 576 N N . MET A 1 72 ? -5.653 11.129 24.105 1.00 87.06 72 MET A N 1
ATOM 577 C CA . MET A 1 72 ? -7.061 10.817 24.398 1.00 87.06 72 MET A CA 1
ATOM 578 C C . MET A 1 72 ? -7.194 9.637 25.367 1.00 87.06 72 MET A C 1
ATOM 580 O O . MET A 1 72 ? -7.960 9.714 26.318 1.00 87.06 72 MET A O 1
ATOM 584 N N . LEU A 1 73 ? -6.432 8.555 25.182 1.00 83.25 73 LEU A N 1
ATOM 585 C CA . LEU A 1 73 ? -6.459 7.400 26.090 1.00 83.25 73 LEU A CA 1
ATOM 586 C C . LEU A 1 73 ? -5.962 7.724 27.503 1.00 83.25 73 LEU A C 1
ATOM 588 O O . LEU A 1 73 ? -6.409 7.100 28.463 1.00 83.25 73 LEU A O 1
ATOM 592 N N . LEU A 1 74 ? -5.010 8.651 27.629 1.00 84.62 74 LEU A N 1
ATOM 593 C CA . LEU A 1 74 ? -4.428 9.034 28.915 1.00 84.62 74 LEU A CA 1
ATOM 594 C C . LEU A 1 74 ? -5.291 10.045 29.680 1.00 84.62 74 LEU A C 1
ATOM 596 O O . LEU A 1 74 ? -5.252 10.057 30.911 1.00 84.62 74 LEU A O 1
ATOM 600 N N . ARG A 1 75 ? -6.033 10.906 28.974 1.00 79.81 75 ARG A N 1
ATOM 601 C CA . ARG A 1 75 ? -6.838 11.984 29.576 1.00 79.81 75 ARG A CA 1
ATOM 602 C C . ARG A 1 75 ? -8.326 11.659 29.675 1.00 79.81 75 ARG A C 1
ATOM 604 O O . ARG A 1 75 ? -8.953 12.054 30.656 1.00 79.81 75 ARG A O 1
ATOM 611 N N . ASP A 1 76 ? -8.865 10.940 28.696 1.00 69.56 76 ASP A N 1
ATOM 612 C CA . ASP A 1 76 ? -10.278 10.579 28.587 1.00 69.56 76 ASP A CA 1
ATOM 613 C C . ASP A 1 76 ? -10.499 9.071 28.814 1.00 69.56 76 ASP A C 1
ATOM 615 O O . ASP A 1 76 ? -9.588 8.288 29.079 1.00 69.56 76 ASP A O 1
ATOM 619 N N . ALA A 1 77 ? -11.757 8.635 28.733 1.00 75.00 77 ALA A N 1
ATOM 620 C CA . ALA A 1 77 ? -12.096 7.218 28.767 1.00 75.00 77 ALA A CA 1
ATOM 621 C C . ALA A 1 77 ? -11.735 6.522 27.432 1.00 75.00 77 ALA A C 1
ATOM 623 O O . ALA A 1 77 ? -11.827 7.154 26.379 1.00 75.00 77 ALA A O 1
ATOM 624 N N . PRO A 1 78 ? -11.458 5.198 27.428 1.00 76.75 78 PRO A N 1
ATOM 625 C CA . PRO A 1 78 ? -11.079 4.430 26.230 1.00 76.75 78 PRO A CA 1
ATOM 626 C C . PRO A 1 78 ? -12.037 4.549 25.041 1.00 76.75 78 PRO A C 1
ATOM 628 O O . PRO A 1 78 ? -11.661 4.280 23.911 1.00 76.75 78 PRO A O 1
ATOM 631 N N . VAL A 1 79 ? -13.277 4.961 25.294 1.00 84.69 79 VAL A N 1
ATOM 632 C CA . VAL A 1 79 ? -14.292 5.249 24.279 1.00 84.69 79 VAL A CA 1
ATOM 633 C C . VAL A 1 79 ? -13.903 6.395 23.333 1.00 84.69 79 VAL A C 1
ATOM 635 O O . VAL A 1 79 ? -14.317 6.392 22.175 1.00 84.69 79 VAL A O 1
ATOM 638 N N . ALA A 1 80 ? -13.082 7.348 23.792 1.00 84.25 80 ALA A N 1
ATOM 639 C CA . ALA A 1 80 ? -12.742 8.560 23.050 1.00 84.25 80 ALA A CA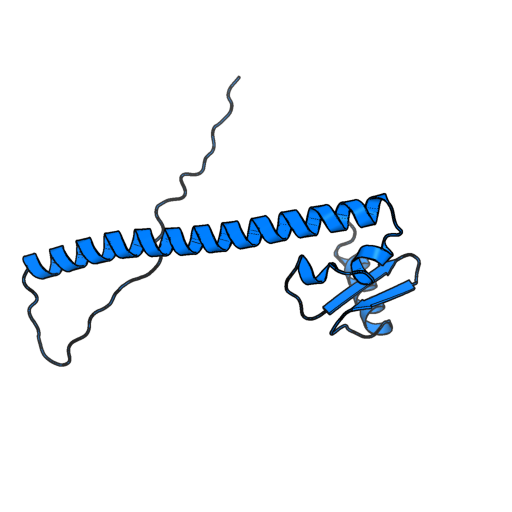 1
ATOM 640 C C . ALA A 1 80 ? -12.100 8.266 21.686 1.00 84.25 80 ALA A C 1
ATOM 642 O O . ALA A 1 80 ? -12.431 8.937 20.713 1.00 84.25 80 ALA A O 1
ATOM 643 N N . ILE A 1 81 ? -11.292 7.203 21.583 1.00 86.69 81 ILE A N 1
ATOM 644 C CA . ILE A 1 81 ? -10.618 6.800 20.333 1.00 86.69 81 ILE A CA 1
ATOM 645 C C . ILE A 1 81 ? -11.580 6.337 19.230 1.00 86.69 81 ILE A C 1
ATOM 647 O O . ILE A 1 81 ? -11.165 6.186 18.084 1.00 86.69 81 ILE A O 1
ATOM 651 N N . VAL A 1 82 ? -12.839 6.051 19.576 1.00 87.75 82 VAL A N 1
ATOM 652 C CA . VAL A 1 82 ? -13.892 5.660 18.626 1.00 87.75 82 VAL A CA 1
ATOM 653 C C . VAL A 1 82 ? -14.890 6.796 18.423 1.00 87.75 82 VAL A C 1
ATOM 655 O O . VAL A 1 82 ? -15.409 6.966 17.326 1.00 87.75 82 VAL A O 1
ATOM 658 N N . THR A 1 83 ? -15.176 7.580 19.465 1.00 84.94 83 THR A N 1
ATOM 659 C CA . THR A 1 83 ? -16.236 8.599 19.419 1.00 84.94 83 THR A CA 1
ATOM 660 C C . THR A 1 83 ? -15.771 9.995 19.012 1.00 84.94 83 THR A C 1
ATOM 662 O O . THR A 1 83 ? -16.614 10.820 18.667 1.00 84.94 83 THR A O 1
ATOM 665 N N . GLN A 1 84 ? -14.475 10.302 19.105 1.00 85.75 84 GLN A N 1
ATOM 666 C CA . GLN A 1 84 ? -13.918 11.615 18.755 1.00 85.75 84 GLN A CA 1
ATOM 667 C C . GLN A 1 84 ? -13.213 11.589 17.389 1.00 85.75 84 GLN A C 1
ATOM 669 O O . GLN A 1 84 ? -13.113 10.547 16.756 1.00 85.75 84 GLN A O 1
ATOM 674 N N . SER A 1 85 ? -12.755 12.746 16.905 1.00 84.81 85 SER A N 1
ATOM 675 C CA . SER A 1 85 ? -11.979 12.869 15.665 1.00 84.81 85 SER A CA 1
ATOM 676 C C . SER A 1 85 ? -10.633 13.532 15.976 1.00 84.81 85 SER A C 1
ATOM 678 O O . SER A 1 85 ? -10.641 14.590 16.612 1.00 84.81 85 SER A O 1
ATOM 680 N N . PRO A 1 86 ? -9.494 12.996 15.501 1.00 87.56 86 PRO A N 1
ATOM 681 C CA . PRO A 1 86 ? -9.342 11.737 14.758 1.00 87.56 86 PRO A CA 1
ATOM 682 C C . PRO A 1 86 ? -9.670 10.496 15.612 1.00 87.56 86 PRO A C 1
ATOM 684 O O . PRO A 1 86 ? -9.565 10.543 16.835 1.00 87.56 86 PRO A O 1
ATOM 687 N N . ASN A 1 87 ? -10.071 9.400 14.968 1.00 90.44 87 ASN A N 1
ATOM 688 C CA . ASN A 1 87 ? -10.394 8.110 15.590 1.00 90.44 87 ASN A CA 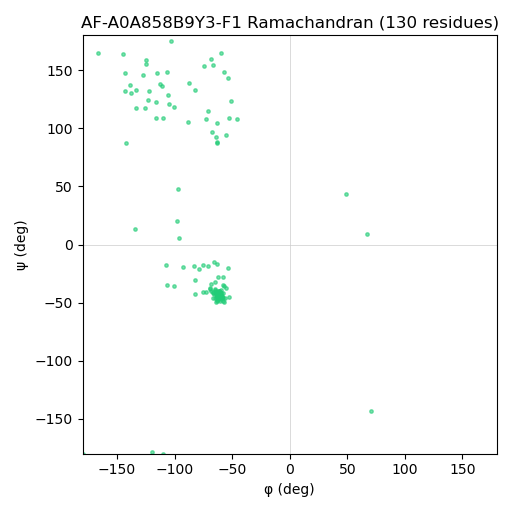1
ATOM 689 C C . ASN A 1 87 ? -9.487 6.979 15.074 1.00 90.44 87 ASN A C 1
ATOM 691 O O . ASN A 1 87 ? -8.598 7.167 14.245 1.00 90.44 87 ASN A O 1
ATOM 695 N N . VAL A 1 88 ? -9.724 5.763 15.566 1.00 90.19 88 VAL A N 1
ATOM 696 C CA . VAL A 1 88 ? -8.970 4.558 15.192 1.00 90.19 88 VAL A CA 1
ATOM 697 C C . VAL A 1 88 ? -8.988 4.236 13.686 1.00 90.19 88 VAL A C 1
ATOM 699 O O . VAL A 1 88 ? -8.012 3.680 13.183 1.00 90.19 88 VAL A O 1
ATOM 702 N N . MET A 1 89 ? -10.031 4.617 12.939 1.00 91.94 89 MET A N 1
ATOM 703 C CA . MET A 1 89 ? -10.082 4.428 11.479 1.00 91.94 89 MET A CA 1
ATOM 704 C C . MET A 1 89 ? -9.193 5.427 10.721 1.00 91.94 89 MET A C 1
ATOM 706 O O . MET A 1 89 ? -8.840 5.185 9.569 1.00 91.94 89 MET A O 1
ATOM 710 N N . ASP A 1 90 ? -8.780 6.529 11.357 1.00 90.31 90 ASP A N 1
ATOM 711 C CA . ASP A 1 90 ? -7.763 7.435 10.806 1.00 90.31 90 ASP A CA 1
ATOM 712 C C . ASP A 1 90 ? -6.342 6.877 11.004 1.00 90.31 90 ASP A C 1
ATOM 714 O O . ASP A 1 90 ? -5.407 7.259 10.298 1.00 90.31 90 ASP A O 1
ATOM 718 N N . LEU A 1 91 ? -6.159 5.962 11.964 1.00 88.00 91 LEU A N 1
ATOM 719 C CA . LEU A 1 91 ? -4.884 5.282 12.203 1.00 88.00 91 LEU A CA 1
ATOM 720 C C . LEU A 1 91 ? -4.692 4.097 11.248 1.00 88.00 91 LEU A C 1
ATOM 722 O O . LEU A 1 91 ? -3.603 3.904 10.708 1.00 88.00 91 LEU A O 1
ATOM 726 N N . VAL A 1 92 ? -5.748 3.309 11.038 1.00 89.31 92 VAL A N 1
ATOM 727 C CA . VAL A 1 92 ? -5.738 2.119 10.182 1.00 89.31 92 VAL A CA 1
ATOM 728 C C . VAL A 1 92 ? -6.803 2.271 9.110 1.00 89.31 92 VAL A C 1
ATOM 730 O O . VAL A 1 92 ? -7.977 2.426 9.424 1.00 89.31 92 VAL A O 1
ATOM 733 N N . LYS A 1 93 ? -6.412 2.155 7.835 1.00 87.25 93 LYS A N 1
ATOM 734 C CA . LYS A 1 93 ? -7.374 2.137 6.727 1.00 87.25 93 LYS A CA 1
ATOM 735 C C . LYS A 1 93 ? -8.277 0.909 6.843 1.00 87.25 93 LYS A C 1
ATOM 737 O O . LYS A 1 93 ? -7.852 -0.200 6.524 1.00 87.25 93 LYS A O 1
ATOM 742 N N . CYS A 1 94 ? -9.514 1.119 7.267 1.00 93.12 94 CYS A N 1
ATOM 743 C CA . CYS A 1 94 ? -10.547 0.096 7.339 1.00 93.12 94 CYS A CA 1
ATOM 744 C C . CYS A 1 94 ? -11.924 0.682 7.011 1.00 93.12 94 CYS A C 1
ATOM 746 O O . CYS A 1 94 ? -12.118 1.897 7.032 1.00 93.12 94 CYS A O 1
ATOM 748 N N . ASP A 1 95 ? -12.880 -0.199 6.716 1.00 94.69 95 ASP A N 1
ATOM 749 C CA . ASP A 1 95 ? -14.272 0.185 6.448 1.00 94.69 95 ASP A CA 1
ATOM 750 C C . ASP A 1 95 ? -15.089 0.373 7.736 1.00 94.69 95 ASP A C 1
ATOM 752 O O . ASP A 1 95 ? -16.134 1.026 7.725 1.00 94.69 95 ASP A O 1
ATOM 756 N N . GLY A 1 96 ? -14.611 -0.168 8.859 1.00 93.81 96 GLY A N 1
ATOM 757 C CA . GLY A 1 96 ? -15.224 -0.004 10.170 1.00 93.81 96 GLY A CA 1
ATOM 758 C C . GLY A 1 96 ? -14.326 -0.449 11.320 1.00 93.81 96 GLY A C 1
ATOM 759 O O . GLY A 1 96 ? -13.321 -1.140 11.131 1.00 93.81 96 GLY A O 1
ATOM 760 N N . ALA A 1 97 ? -14.704 -0.043 12.527 1.00 93.81 97 ALA A N 1
ATOM 761 C CA . ALA A 1 97 ? -14.050 -0.388 13.779 1.00 93.81 97 ALA A CA 1
ATOM 762 C C . ALA A 1 97 ? -15.087 -0.592 14.892 1.00 93.81 97 ALA A C 1
ATOM 764 O O . ALA A 1 97 ? -16.122 0.073 14.929 1.00 93.81 97 ALA A O 1
ATOM 765 N N . ALA A 1 98 ? -14.797 -1.501 15.822 1.00 93.12 98 ALA A N 1
ATOM 766 C CA . ALA A 1 98 ? -15.635 -1.752 16.986 1.00 93.12 98 ALA A CA 1
ATOM 767 C C . ALA A 1 98 ? -14.784 -1.816 18.258 1.00 93.12 98 ALA A C 1
ATOM 769 O O . ALA A 1 98 ? -13.772 -2.515 18.299 1.00 93.12 98 ALA A O 1
ATOM 770 N N . LEU A 1 99 ? -15.217 -1.119 19.309 1.00 91.75 99 LEU A N 1
ATOM 771 C CA . LEU A 1 99 ? -14.681 -1.254 20.660 1.00 91.75 99 LEU A CA 1
ATOM 772 C C . LEU A 1 99 ? -15.686 -2.036 21.504 1.00 91.75 99 LEU A C 1
ATOM 774 O O . LEU A 1 99 ? -16.826 -1.606 21.675 1.00 91.75 99 LEU A O 1
ATOM 778 N N . TYR A 1 100 ? -15.248 -3.167 22.054 1.00 90.38 100 TYR A N 1
ATOM 779 C CA . TYR A 1 100 ? -15.991 -3.914 23.062 1.00 90.38 100 TYR A CA 1
ATOM 780 C C . TYR A 1 100 ? -15.277 -3.790 24.405 1.00 90.38 100 TYR A C 1
ATOM 782 O O . TYR A 1 100 ? -14.191 -4.332 24.604 1.00 90.38 100 TYR A O 1
ATOM 790 N N . TYR A 1 101 ? -15.870 -3.046 25.336 1.00 87.50 101 TYR A N 1
ATOM 791 C CA . TYR A 1 101 ? -15.269 -2.800 26.646 1.00 87.50 101 TYR A CA 1
ATOM 792 C C . TYR A 1 101 ? -16.337 -2.763 27.736 1.00 87.50 101 TYR A C 1
ATOM 794 O O . TYR A 1 101 ? -17.368 -2.108 27.601 1.00 87.50 101 TYR A O 1
ATOM 802 N N . ARG A 1 102 ? -16.101 -3.490 28.838 1.00 86.38 102 ARG A N 1
ATOM 803 C CA . ARG A 1 102 ? -17.032 -3.605 29.981 1.00 86.38 102 ARG A CA 1
ATOM 804 C C . ARG A 1 102 ? -18.477 -3.941 29.569 1.00 86.38 102 ARG A C 1
ATOM 806 O O . ARG A 1 102 ? -19.419 -3.378 30.117 1.00 86.38 102 ARG A O 1
ATOM 813 N N . LYS A 1 103 ? -18.640 -4.887 28.636 1.00 86.06 103 LYS A N 1
ATOM 814 C CA . LYS A 1 103 ? -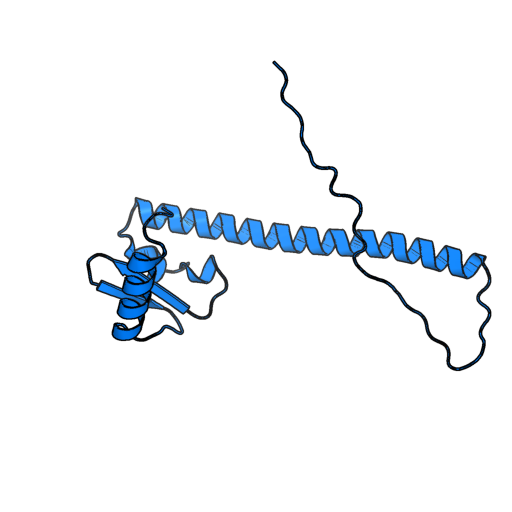19.932 -5.349 28.082 1.00 86.06 103 LYS A CA 1
ATOM 815 C C . LYS A 1 103 ? -20.699 -4.323 27.233 1.00 86.06 103 LYS A C 1
ATOM 817 O O . LYS A 1 103 ? -21.832 -4.601 26.854 1.00 86.06 103 LYS A O 1
ATOM 822 N N . ASN A 1 104 ? -20.081 -3.193 26.901 1.00 89.38 104 ASN A N 1
ATOM 823 C CA . ASN A 1 104 ? -20.648 -2.177 26.021 1.00 89.38 104 ASN A CA 1
ATOM 824 C C . ASN A 1 104 ? -19.956 -2.208 24.654 1.00 89.38 104 ASN A C 1
ATOM 826 O O . ASN A 1 104 ? -18.762 -2.513 24.570 1.00 89.38 104 ASN A O 1
ATOM 830 N N . PHE A 1 105 ? -20.711 -1.866 23.610 1.00 91.19 105 PHE A N 1
ATOM 831 C CA . PHE A 1 105 ? -20.235 -1.780 22.233 1.00 91.19 105 PHE A CA 1
ATOM 832 C C . PHE A 1 105 ? -20.219 -0.329 21.764 1.00 91.19 105 PHE A C 1
ATOM 834 O O . PHE A 1 105 ? -21.178 0.413 21.975 1.00 91.19 105 PHE A O 1
ATOM 841 N N . TRP A 1 106 ? -19.146 0.051 21.079 1.00 92.56 106 TRP A N 1
ATOM 842 C CA . TRP A 1 106 ? -19.065 1.284 20.303 1.00 92.56 106 TRP A CA 1
ATOM 843 C C . TRP A 1 106 ? -18.657 0.918 18.888 1.00 92.56 106 TRP A C 1
ATOM 845 O O . TRP A 1 106 ? -17.588 0.346 18.681 1.00 92.56 106 TRP A O 1
ATOM 855 N N . LEU A 1 107 ? -19.538 1.204 17.936 1.00 92.69 107 LEU A N 1
ATOM 856 C CA . LEU A 1 107 ? -19.413 0.798 16.542 1.00 92.69 107 LEU A CA 1
ATOM 857 C C . LEU A 1 107 ? -19.188 2.034 15.677 1.00 92.69 107 LEU A C 1
ATOM 859 O O . LEU A 1 107 ? -19.840 3.059 15.879 1.00 92.69 107 LEU A O 1
ATOM 863 N N . LEU A 1 108 ? -18.277 1.929 14.718 1.00 92.31 108 LEU A N 1
ATOM 864 C CA . LEU A 1 108 ? -17.905 3.008 13.817 1.00 92.31 108 LEU A CA 1
ATOM 865 C C . LEU A 1 108 ? -17.751 2.458 12.397 1.00 92.31 108 LEU A C 1
ATOM 867 O O . LEU A 1 108 ? -17.063 1.463 12.188 1.00 92.31 108 LEU A O 1
ATOM 871 N N . GLY A 1 109 ? -18.385 3.104 11.418 1.00 92.75 109 GLY A N 1
ATOM 872 C CA . GLY A 1 109 ? -18.357 2.654 10.024 1.00 92.75 109 GLY A CA 1
ATOM 873 C C . GLY A 1 109 ? -19.160 1.370 9.788 1.00 92.75 109 GLY A C 1
ATOM 874 O O . GLY A 1 109 ? -20.233 1.175 10.361 1.00 92.75 109 GLY A O 1
ATOM 875 N N . VAL A 1 110 ? -18.657 0.508 8.905 1.00 95.38 110 VAL A N 1
ATOM 876 C CA . VAL A 1 110 ? -19.276 -0.773 8.548 1.00 95.38 110 VAL A CA 1
ATOM 877 C C . VAL A 1 110 ? -18.787 -1.858 9.504 1.00 95.38 110 VAL A C 1
ATOM 879 O O . VAL A 1 110 ? -17.661 -2.338 9.396 1.00 95.38 110 VAL A O 1
ATOM 882 N N . THR A 1 111 ? -19.644 -2.269 10.437 1.00 95.81 111 THR A N 1
ATOM 883 C CA . THR A 1 111 ? -19.319 -3.293 11.440 1.00 95.81 111 THR A CA 1
ATOM 884 C C . THR A 1 111 ? -20.327 -4.443 11.420 1.00 95.81 111 THR A C 1
ATOM 886 O O . THR A 1 111 ? -21.488 -4.235 11.055 1.00 95.81 111 THR A O 1
ATOM 889 N N . PRO A 1 112 ? -19.944 -5.649 11.876 1.00 96.00 112 PRO A N 1
ATOM 890 C CA . PRO A 1 112 ? -20.911 -6.689 12.214 1.00 96.00 112 PRO A CA 1
ATOM 891 C C . PRO A 1 112 ? -21.872 -6.226 13.323 1.00 96.00 112 PRO A C 1
ATOM 893 O O . PRO A 1 112 ? -21.623 -5.241 14.023 1.00 96.00 112 PRO A O 1
ATOM 896 N N . THR A 1 113 ? -22.977 -6.949 13.499 1.00 95.69 113 THR A N 1
ATOM 897 C CA . THR A 1 113 ? -23.921 -6.705 14.605 1.00 95.69 113 THR A CA 1
ATOM 898 C C . THR A 1 113 ? -23.305 -7.065 15.959 1.00 95.69 113 THR A C 1
ATOM 900 O O . THR A 1 113 ? -22.390 -7.882 16.027 1.00 95.69 113 THR A O 1
ATOM 903 N N . GLU A 1 114 ? -23.837 -6.532 17.063 1.00 94.75 114 GLU A N 1
ATOM 904 C CA . GLU A 1 114 ? -23.330 -6.849 18.410 1.00 94.75 114 GLU A CA 1
ATOM 905 C C . GLU A 1 114 ? -23.310 -8.356 18.709 1.00 94.75 114 GLU A C 1
ATOM 907 O O . GLU A 1 114 ? -22.379 -8.850 19.339 1.00 94.75 114 GLU A O 1
ATOM 912 N N . ALA A 1 115 ? -24.316 -9.101 18.237 1.00 94.94 115 ALA A N 1
ATOM 913 C CA . ALA A 1 115 ? -24.363 -10.553 18.393 1.00 94.94 115 ALA A CA 1
ATOM 914 C C . ALA A 1 115 ? -23.209 -11.242 17.648 1.00 94.94 115 ALA A C 1
ATOM 916 O O . ALA A 1 115 ? -22.561 -12.122 18.203 1.00 94.94 115 ALA A O 1
ATOM 917 N N . GLN A 1 116 ? -22.913 -10.796 16.425 1.00 96.06 116 GLN A N 1
ATOM 918 C CA . GLN A 1 116 ? -21.793 -11.315 15.637 1.00 96.06 116 GLN A CA 1
ATOM 919 C C . GLN A 1 116 ? -20.440 -10.915 16.235 1.00 96.06 116 GLN A C 1
ATOM 921 O O . GLN A 1 116 ? -19.512 -11.713 16.236 1.00 96.06 116 GLN A O 1
ATOM 926 N N . ILE A 1 117 ? -20.312 -9.701 16.777 1.00 95.00 117 ILE A N 1
ATOM 927 C CA . ILE A 1 117 ? -19.076 -9.267 17.444 1.00 95.00 117 ILE A CA 1
ATOM 928 C C . ILE A 1 117 ? -18.814 -10.112 18.696 1.00 95.00 117 ILE A C 1
ATOM 930 O O . ILE A 1 117 ? -17.664 -10.470 18.949 1.00 95.00 117 ILE A O 1
ATOM 934 N N . LYS A 1 118 ? -19.853 -10.468 19.466 1.00 94.06 118 LYS A N 1
ATOM 935 C CA . LYS A 1 118 ? -19.713 -11.393 20.605 1.00 94.06 118 LYS A CA 1
ATOM 936 C C . LYS A 1 118 ? -19.206 -12.757 20.166 1.00 94.06 118 LYS A C 1
ATOM 938 O O . LYS A 1 118 ? -18.229 -13.218 20.737 1.00 94.06 118 LYS A O 1
ATOM 943 N N . ASP A 1 119 ? -19.811 -13.329 19.129 1.00 94.81 119 ASP A N 1
ATOM 944 C CA . ASP A 1 119 ? -19.409 -14.619 18.559 1.00 94.81 119 ASP A CA 1
ATOM 945 C C . ASP A 1 119 ? -17.929 -14.609 18.126 1.00 94.81 119 ASP A C 1
ATOM 947 O O . ASP A 1 119 ? -17.143 -15.467 18.520 1.00 94.81 119 ASP A O 1
ATOM 951 N N . ILE A 1 120 ? -17.494 -13.548 17.432 1.00 93.94 120 ILE A N 1
ATOM 952 C CA . ILE A 1 120 ? -16.084 -13.358 17.045 1.00 93.94 120 ILE A CA 1
ATOM 953 C C . ILE A 1 120 ? -15.170 -13.225 18.274 1.00 93.94 120 ILE A C 1
ATOM 955 O O . ILE A 1 120 ? -14.061 -13.757 18.283 1.00 93.94 120 ILE A O 1
ATOM 959 N N . THR A 1 121 ? -15.608 -12.506 19.311 1.00 91.69 121 THR A N 1
ATOM 960 C CA . THR A 1 121 ? -14.814 -12.306 20.535 1.00 91.69 121 THR A CA 1
ATOM 961 C C . THR A 1 121 ? -14.670 -13.609 21.322 1.00 91.69 121 THR A C 1
ATOM 963 O O . THR A 1 121 ? -13.591 -13.895 21.832 1.00 91.69 121 THR A O 1
ATOM 966 N N . GLU A 1 122 ? -15.735 -14.408 21.408 1.00 92.00 122 GLU A N 1
ATOM 967 C CA . GLU A 1 122 ? -15.721 -15.732 22.037 1.00 92.00 122 GLU A CA 1
ATOM 968 C C . GLU A 1 122 ? -14.786 -16.680 21.283 1.00 92.00 122 GLU A C 1
ATOM 970 O O . GLU A 1 122 ? -13.912 -17.286 21.902 1.00 92.00 122 GLU A O 1
ATOM 975 N N . TRP A 1 123 ? -14.868 -16.705 19.950 1.00 94.44 123 TRP A N 1
ATOM 976 C CA . TRP A 1 123 ? -13.944 -17.462 19.105 1.00 94.44 123 TRP A CA 1
ATOM 977 C C . TRP A 1 123 ? -12.475 -17.040 19.305 1.00 94.44 123 TRP A C 1
ATOM 979 O O . TRP A 1 123 ? -11.598 -17.891 19.466 1.00 94.44 123 TRP A O 1
ATOM 989 N N . LEU A 1 124 ? -12.183 -15.733 19.356 1.00 92.56 124 LEU A N 1
ATOM 990 C CA . LEU A 1 124 ? -10.825 -15.235 19.612 1.00 92.56 124 LEU A CA 1
ATOM 991 C C . LEU A 1 124 ? -10.296 -15.675 20.983 1.00 92.56 124 LEU A C 1
ATOM 993 O O . LEU A 1 124 ? -9.125 -16.032 21.099 1.00 92.56 124 LEU A O 1
ATOM 997 N N . LEU A 1 125 ? -11.137 -15.668 22.019 1.00 89.75 125 LEU A N 1
ATOM 998 C CA . LEU A 1 125 ? -10.742 -16.108 23.359 1.00 89.75 125 LEU A CA 1
ATOM 999 C C . LEU A 1 125 ? -10.502 -17.620 23.424 1.00 89.75 125 LEU A C 1
ATOM 1001 O O . LEU A 1 125 ? -9.560 -18.049 24.087 1.00 89.75 125 LEU A O 1
ATOM 1005 N N . GLU A 1 126 ? -11.319 -18.413 22.730 1.00 92.75 126 GLU A N 1
ATOM 1006 C CA . GLU A 1 126 ? -11.211 -19.876 22.705 1.00 92.75 126 GLU A CA 1
ATOM 1007 C C . GLU A 1 126 ? -9.930 -20.354 22.003 1.00 92.75 126 GLU A C 1
ATOM 1009 O O . GLU A 1 126 ? -9.271 -21.270 22.495 1.00 92.75 126 GLU A O 1
ATOM 1014 N N . TYR A 1 127 ? -9.547 -19.722 20.886 1.00 91.06 127 TYR A N 1
ATOM 1015 C CA . TYR A 1 127 ? -8.444 -20.200 20.038 1.00 91.06 127 TYR A CA 1
ATOM 1016 C C . TYR A 1 127 ? -7.159 -19.358 20.109 1.00 91.06 127 TYR A C 1
ATOM 1018 O O . TYR A 1 127 ? -6.099 -19.843 19.711 1.00 91.06 127 TYR A O 1
ATOM 1026 N N . HIS A 1 128 ? -7.217 -18.118 20.608 1.00 87.56 128 HIS A N 1
ATOM 1027 C CA . HIS A 1 128 ? -6.096 -17.164 20.572 1.00 87.56 128 HIS A CA 1
ATOM 1028 C C . HIS A 1 128 ? -5.840 -16.427 21.904 1.00 87.56 128 HIS A C 1
ATOM 1030 O O . HIS A 1 128 ? -5.076 -15.461 21.932 1.00 87.56 128 HIS A O 1
ATOM 1036 N N . GLY A 1 129 ? -6.425 -16.881 23.019 1.00 72.31 129 GLY A N 1
ATOM 1037 C CA . GLY A 1 129 ? -6.364 -16.195 24.318 1.00 72.31 129 GLY A CA 1
ATOM 1038 C C . GLY A 1 129 ? -4.973 -16.051 24.961 1.00 72.31 129 GLY A C 1
ATOM 1039 O O . GLY A 1 129 ? -4.814 -15.216 25.845 1.00 72.31 129 GLY A O 1
ATOM 1040 N N . GLU A 1 130 ? -3.963 -16.815 24.526 1.00 67.31 130 GLU A N 1
ATOM 1041 C CA . GLU A 1 130 ? -2.609 -16.797 25.118 1.00 67.31 130 GLU A CA 1
ATOM 1042 C C . GLU A 1 130 ? -1.588 -15.895 24.384 1.00 67.31 130 GLU A C 1
ATOM 1044 O O . GLU A 1 130 ? -0.410 -15.906 24.727 1.00 67.31 130 GLU A O 1
ATOM 1049 N N . SER A 1 131 ? -1.986 -15.117 23.367 1.00 55.62 131 SER A N 1
ATOM 1050 C CA . SER A 1 131 ? -1.059 -14.276 22.569 1.00 55.62 131 SER A CA 1
ATOM 1051 C C . SER A 1 131 ? -0.976 -12.793 22.976 1.00 55.62 131 SER A C 1
ATOM 1053 O O . SER A 1 131 ? -0.545 -11.973 22.164 1.00 55.62 131 SER A O 1
ATOM 1055 N N . THR A 1 132 ? -1.373 -12.425 24.198 1.00 45.12 132 THR A N 1
ATOM 1056 C CA . THR A 1 132 ? -1.302 -11.035 24.706 1.00 45.12 132 THR A CA 1
ATOM 1057 C C . THR A 1 132 ? -0.159 -10.803 25.675 1.00 45.12 132 THR A C 1
ATOM 1059 O O . THR A 1 132 ? -0.056 -11.605 26.630 1.00 45.12 132 THR A O 1
#

pLDDT: mean 86.98, std 15.0, range [34.31, 98.38]

Mean predicted aligned error: 9.3 Å

InterPro domains:
  IPR013515 Phytochrome, central region [PF00360] (64-129)
  IPR016132 Phytochrome chromophore attachment domain [PS50046] (1-41)
  IPR029016 GAF-like domain superfamily [G3DSA:3.30.450.40] (11-55)
  IPR043150 Phytochrome, PHY domain superfamily [G3DSA:3.30.450.270] (56-131)

Solvent-accessible surface area (backbone atoms only — not comparable to full-atom values): 8393 Å² total; per-residue (Å²): 140,80,83,79,84,74,76,71,78,78,66,92,73,86,88,78,84,89,83,86,85,70,99,58,98,75,91,75,58,66,73,59,53,52,53,49,50,54,52,50,54,55,49,52,54,52,53,51,50,53,52,50,52,54,49,50,54,50,50,52,51,36,54,53,46,48,53,53,44,51,50,39,52,75,77,47,58,79,62,42,41,68,76,43,87,78,28,57,60,74,57,44,94,61,70,41,49,75,50,80,56,95,93,42,80,47,79,38,77,62,63,76,54,73,70,54,49,48,54,53,51,52,51,45,49,75,77,52,62,84,82,121

Nearest PDB structures (foldseek):
  8yb4-assembly1_B  TM=9.095E-01  e=4.954E-13  Arabidopsis thaliana
  9iuz-assembly1_B  TM=9.054E-01  e=7.856E-13  Arabidopsis thaliana
  8yb4-assembly1_A  TM=8.908E-01  e=6.052E-12  Arabidopsis thaliana
  9iuz-assembly1_A  TM=8.909E-01  e=1.522E-11  Arabidopsis thaliana
  8f5z-assembly1_B  TM=8.523E-01  e=1.337E-10  Arabidopsis thaliana

Secondary structure (DSSP, 8-state):
----------------------SS-----HHHHHHHHHHHHHHHHHHHHHHHHHHHHHHHHHHHHHHHHHHHHHHS-TTHHHHSSS-HHHHS--SEEEEEETTEEEEEES---HHHHHHHHHHHHHHHTT--

Organism: NCBI:txid2708479

Foldseek 3Di:
DDDPPPPPPPPDDDPDDDDDDDPDDDDDDPVRVVVVVVVVVVVVVVVVVVVVVVVVVLVVQLVVLVVVLVVCVVPHPNCCQQVDPPHPCSNPVDQWDWDQDPNDIDIGGDDDDPVVVVVVVVVCCVPPVPPD

Radius of gyration: 25.33 Å; Cα contacts (8 Å, |Δi|>4): 65; chains: 1; bounding box: 56×33×67 Å